Protein AF-A0A7I5E5X5-F1 (afdb_monomer)

Solvent-accessible surface area (backbone atoms only — not comparable to full-atom values): 8398 Å² total; per-residue (Å²): 48,43,53,39,86,41,79,94,88,45,71,44,78,50,70,80,69,75,80,89,62,96,68,82,75,94,45,39,34,35,44,46,79,46,78,48,94,96,52,98,58,73,47,76,45,82,45,81,54,85,58,82,68,93,77,68,72,81,75,78,62,92,65,84,86,83,85,87,86,85,79,80,98,66,51,76,69,52,46,59,70,76,37,50,68,60,54,48,45,39,39,73,75,66,66,49,82,81,74,79,88,75,71,79,76,49,82,65,68,68,56,36,51,47,30,72,76,69,76,42,76,87,76,129

Mean predicted aligned error: 10.86 Å

Foldseek 3Di:
DAWDDDPDPDIDDDDDDDPPDPDDDQHFKDKDWDDDPPDPDIDIDIDGDDRDDPPPPPPVDVDDDDDDDDDPPDDPVRCVPVVVVVVCCCCPVVVDDDDPPPDAPDPDDVQRVCCVVPVDGPDD

Nearest PDB structures (foldseek):
  8iyj-assembly1_Q1  TM=2.059E-01  e=2.079E+00  Mus musculus
  8xt3-assembly1_Lp  TM=2.350E-01  e=9.443E+00  Homo sapiens
  8to0-assembly1_A1  TM=1.869E-01  e=7.815E+00  Mus musculus

Sequence (124 aa):
MCLYPNKDSNVIEGDFRELPTNSSFECDIIETECNREGYNETEHYLHMQIYENETSESQTSSLPNVHMIMIDSTSTFMVKRSLPRTLRFLKNSLGAVQMDFLNKVGDNSRPNGFPLLFGKSVEK

InterPro domains:
  IPR004245 Prot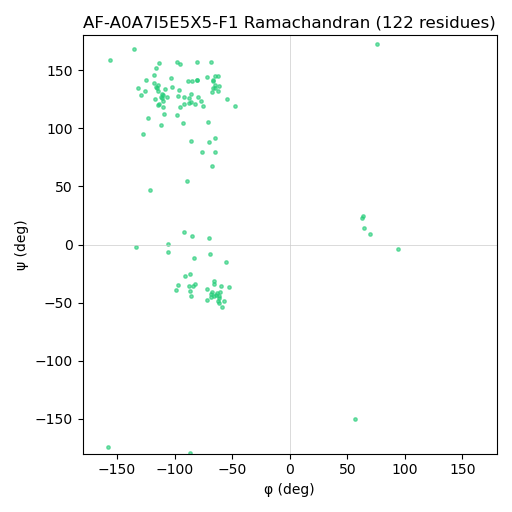ein of unknown function DUF229 [PF02995] (25-121)
  IPR004245 Protein of unknown function DUF229 [PTHR10974] (22-123)

Radius of gyration: 20.43 Å; Cα contacts (8 Å, |Δi|>4): 105; chains: 1; bounding box: 57×40×50 Å

Structure (mmCIF, N/CA/C/O backbone):
data_AF-A0A7I5E5X5-F1
#
_entry.id   AF-A0A7I5E5X5-F1
#
loop_
_atom_site.group_PDB
_atom_site.id
_atom_site.type_symbol
_atom_site.label_atom_id
_atom_site.label_alt_id
_atom_site.label_comp_id
_atom_site.label_asym_id
_atom_site.label_entity_id
_atom_site.label_seq_id
_atom_site.pdbx_PDB_ins_code
_atom_site.Cartn_x
_atom_site.Cartn_y
_atom_site.Cartn_z
_atom_site.occupancy
_atom_site.B_iso_or_equiv
_atom_site.auth_seq_id
_atom_site.auth_comp_id
_atom_site.auth_asym_id
_atom_site.auth_atom_id
_atom_site.pdbx_PDB_model_num
ATOM 1 N N . MET A 1 1 ? 8.765 -7.800 -19.814 1.00 92.06 1 MET A N 1
ATOM 2 C CA . MET A 1 1 ? 7.553 -8.530 -20.242 1.00 92.06 1 MET A CA 1
ATOM 3 C C . MET A 1 1 ? 6.336 -8.061 -19.448 1.00 92.06 1 MET A C 1
ATOM 5 O O . MET A 1 1 ? 6.520 -7.423 -18.417 1.00 92.06 1 MET A O 1
ATOM 9 N N . CYS A 1 2 ? 5.121 -8.396 -19.889 1.00 93.12 2 CYS A N 1
ATOM 10 C CA . CYS A 1 2 ? 3.897 -8.212 -19.097 1.00 93.12 2 CYS A CA 1
ATOM 11 C C . CYS A 1 2 ? 3.623 -9.434 -18.216 1.00 93.12 2 CYS A C 1
ATOM 13 O O . CYS A 1 2 ? 3.781 -10.562 -18.682 1.00 93.12 2 CYS A O 1
ATOM 15 N N . LEU A 1 3 ? 3.169 -9.204 -16.984 1.00 93.50 3 LEU A N 1
ATOM 16 C CA . LEU A 1 3 ? 2.741 -10.251 -16.058 1.00 93.50 3 LEU A CA 1
ATOM 17 C C . LEU A 1 3 ? 1.229 -10.179 -15.838 1.00 93.50 3 LEU A C 1
ATOM 19 O O . LEU A 1 3 ? 0.701 -9.138 -15.445 1.00 93.50 3 LEU A O 1
ATOM 23 N N . TYR A 1 4 ? 0.541 -11.301 -16.050 1.00 91.62 4 TYR A N 1
ATOM 24 C CA . TYR A 1 4 ? -0.905 -11.408 -15.864 1.00 91.62 4 TYR A CA 1
ATOM 25 C C . TYR A 1 4 ? -1.242 -12.363 -14.712 1.00 91.62 4 TYR A C 1
ATOM 27 O O . TYR A 1 4 ? -0.643 -13.435 -14.604 1.00 91.62 4 TYR A O 1
ATOM 35 N N . PRO A 1 5 ? -2.211 -12.025 -13.846 1.00 88.38 5 PRO A N 1
ATOM 36 C CA . PRO A 1 5 ? -2.595 -12.899 -12.745 1.00 88.38 5 PRO A CA 1
ATOM 37 C C . PRO A 1 5 ? -3.236 -14.193 -13.266 1.00 88.38 5 PRO A C 1
ATOM 39 O O . PRO A 1 5 ? -4.114 -14.166 -14.129 1.00 88.38 5 PRO A O 1
ATOM 42 N N . ASN A 1 6 ? -2.836 -15.336 -12.706 1.00 89.94 6 ASN A N 1
ATOM 43 C CA . ASN A 1 6 ? -3.434 -16.638 -12.989 1.00 89.94 6 ASN A CA 1
ATOM 44 C C . ASN A 1 6 ? -3.830 -17.338 -11.688 1.00 89.94 6 ASN A C 1
ATOM 46 O O . ASN A 1 6 ? -3.037 -18.048 -11.061 1.00 89.94 6 ASN A O 1
ATOM 50 N N . LYS A 1 7 ? -5.100 -17.172 -11.304 1.00 86.50 7 LYS A N 1
ATOM 51 C CA . LYS A 1 7 ? -5.610 -17.590 -9.987 1.00 86.50 7 LYS A CA 1
ATOM 52 C C . LYS A 1 7 ? -4.797 -16.913 -8.866 1.00 86.50 7 LYS A C 1
ATOM 54 O O . LYS A 1 7 ? -4.311 -15.804 -9.052 1.00 86.50 7 LYS A O 1
ATOM 59 N N . ASP A 1 8 ? -4.667 -17.568 -7.713 1.00 75.50 8 ASP A N 1
ATOM 60 C CA . ASP A 1 8 ? -4.139 -16.936 -6.495 1.00 75.50 8 ASP A CA 1
ATOM 61 C C . ASP A 1 8 ? -2.610 -16.963 -6.364 1.00 75.50 8 ASP A C 1
ATOM 63 O O . ASP A 1 8 ? -2.044 -16.162 -5.626 1.00 75.50 8 ASP A O 1
ATOM 67 N N . SER A 1 9 ? -1.922 -17.916 -6.997 1.00 80.38 9 SER A N 1
ATOM 68 C CA . SER A 1 9 ? -0.481 -18.140 -6.760 1.00 80.38 9 SER A CA 1
ATOM 69 C C . SER A 1 9 ? 0.348 -18.298 -8.026 1.00 80.38 9 SER A C 1
ATOM 71 O O . SER A 1 9 ? 1.559 -18.461 -7.924 1.00 80.38 9 SER A O 1
ATOM 73 N N . ASN A 1 10 ? -0.282 -18.271 -9.202 1.00 87.56 10 ASN A N 1
ATOM 74 C CA . ASN A 1 10 ? 0.429 -18.394 -10.468 1.00 87.56 10 ASN A CA 1
ATOM 75 C C . ASN A 1 10 ? 0.335 -17.086 -11.249 1.00 87.56 10 ASN A C 1
ATOM 77 O O . ASN A 1 10 ? -0.602 -16.301 -11.095 1.00 87.56 10 ASN A O 1
ATOM 81 N N . VAL A 1 11 ? 1.306 -16.890 -12.128 1.00 90.69 11 VAL A N 1
ATOM 82 C CA . VAL A 1 11 ? 1.386 -15.751 -13.037 1.00 90.69 11 VAL A CA 1
ATOM 83 C C . VAL A 1 11 ? 1.512 -16.306 -14.452 1.00 90.69 11 VAL A C 1
ATOM 85 O O . VAL A 1 11 ? 2.118 -17.357 -14.660 1.00 90.69 11 VAL A O 1
ATOM 88 N N . ILE A 1 12 ? 0.863 -15.655 -15.412 1.00 93.31 12 ILE A N 1
ATOM 89 C CA . ILE A 1 12 ? 1.091 -15.883 -16.838 1.00 93.31 12 ILE A CA 1
ATOM 90 C C . ILE A 1 12 ? 2.098 -14.837 -17.298 1.00 93.31 12 ILE A C 1
ATOM 92 O O . ILE A 1 12 ? 1.839 -13.634 -17.223 1.00 93.31 12 ILE A O 1
ATOM 96 N N . GLU A 1 13 ? 3.241 -15.322 -17.759 1.00 92.88 13 GLU A N 1
ATOM 97 C CA . GLU A 1 13 ? 4.327 -14.523 -18.313 1.00 92.88 13 GLU A CA 1
ATOM 98 C C . GLU A 1 13 ? 4.073 -14.270 -19.803 1.00 92.88 13 GLU A C 1
ATOM 100 O O . GLU A 1 13 ? 3.750 -15.190 -20.558 1.00 92.88 13 GLU A O 1
ATOM 105 N N . GLY A 1 14 ? 4.163 -13.006 -20.216 1.00 90.62 14 GLY A N 1
ATOM 106 C CA . GLY A 1 14 ? 4.164 -12.622 -21.625 1.00 90.62 14 GLY A CA 1
ATOM 107 C C . GLY A 1 14 ? 5.565 -12.653 -22.238 1.00 90.62 14 GLY A C 1
ATOM 108 O O . GLY A 1 14 ? 6.558 -12.916 -21.567 1.00 90.62 14 GLY A O 1
ATOM 109 N N . ASP A 1 15 ? 5.663 -12.301 -23.517 1.00 91.69 15 ASP A N 1
ATOM 110 C CA . ASP A 1 15 ? 6.953 -12.291 -24.207 1.00 91.69 15 ASP A CA 1
ATOM 111 C C . ASP A 1 15 ? 7.859 -11.135 -23.747 1.00 91.69 15 ASP A C 1
ATOM 113 O O . ASP A 1 15 ? 7.418 -10.000 -23.495 1.00 91.69 15 ASP A O 1
ATOM 117 N N . PHE A 1 16 ? 9.164 -11.410 -23.686 1.00 90.31 16 PHE A N 1
ATOM 118 C CA . PHE A 1 16 ? 10.179 -10.376 -23.525 1.00 90.31 16 PHE A CA 1
ATOM 119 C C . PHE A 1 16 ? 10.249 -9.477 -24.760 1.00 90.31 16 PHE A C 1
ATOM 121 O O . PHE A 1 16 ? 10.125 -9.921 -25.901 1.00 90.31 16 PHE A O 1
ATOM 128 N N . ARG A 1 17 ? 10.459 -8.182 -24.516 1.00 90.31 17 ARG A N 1
ATOM 129 C CA . ARG A 1 17 ? 10.653 -7.169 -25.553 1.00 90.31 17 ARG A CA 1
ATOM 130 C C . ARG A 1 17 ? 11.913 -6.387 -25.224 1.00 90.31 17 ARG A C 1
ATOM 132 O O . ARG A 1 17 ? 12.031 -5.884 -24.108 1.00 90.31 17 ARG A O 1
ATOM 139 N N . GLU A 1 18 ? 12.804 -6.275 -26.199 1.00 89.81 18 GLU A N 1
ATOM 140 C CA . GLU A 1 18 ? 14.009 -5.456 -26.089 1.00 89.81 18 GLU A CA 1
ATOM 141 C C . GLU A 1 18 ? 13.645 -3.970 -25.999 1.00 89.81 18 GLU A C 1
ATOM 143 O O . GLU A 1 18 ? 12.732 -3.490 -26.681 1.00 89.81 18 GLU A O 1
ATOM 148 N N . LEU A 1 19 ? 14.366 -3.240 -25.149 1.00 87.00 19 LEU A N 1
ATOM 149 C CA . LEU A 1 19 ? 14.234 -1.793 -25.009 1.00 87.00 19 LEU A CA 1
ATOM 150 C C . LEU A 1 19 ? 15.409 -1.087 -25.711 1.00 87.00 19 LEU A C 1
ATOM 152 O O . LEU A 1 19 ? 16.538 -1.565 -25.626 1.00 87.00 19 LEU A O 1
ATOM 156 N N . PRO A 1 20 ? 15.186 0.075 -26.359 1.00 88.44 20 PRO A N 1
ATOM 157 C CA . PRO A 1 20 ? 13.927 0.816 -26.441 1.00 88.44 20 PRO A CA 1
ATOM 158 C C . PRO A 1 20 ? 12.968 0.248 -27.499 1.00 88.44 20 PRO A C 1
ATOM 160 O O . PRO A 1 20 ? 13.377 -0.118 -28.598 1.00 88.44 20 PRO A O 1
ATOM 163 N N . THR A 1 21 ? 11.671 0.241 -27.187 1.00 85.75 21 THR A N 1
ATOM 164 C CA . THR A 1 21 ? 10.606 -0.135 -28.128 1.00 85.75 21 THR A CA 1
ATOM 165 C C . THR A 1 21 ? 9.680 1.048 -28.409 1.00 85.75 21 THR A C 1
ATOM 167 O O . THR A 1 21 ? 9.510 1.924 -27.562 1.00 85.75 21 THR A O 1
ATOM 170 N N . ASN A 1 22 ? 9.064 1.068 -29.593 1.00 84.75 22 ASN A N 1
ATOM 171 C CA . ASN A 1 22 ? 8.119 2.116 -30.001 1.00 84.75 22 ASN A CA 1
ATOM 172 C C . ASN A 1 22 ? 6.686 1.876 -29.489 1.00 84.75 22 ASN A C 1
ATOM 174 O O . ASN A 1 22 ? 5.845 2.762 -29.607 1.00 84.75 22 ASN A O 1
ATOM 178 N N . SER A 1 23 ? 6.388 0.687 -28.957 1.00 83.38 23 SER A N 1
ATOM 179 C CA . SER A 1 23 ? 5.061 0.319 -28.445 1.00 83.38 23 SER A CA 1
ATOM 180 C C . SER A 1 23 ? 5.012 0.380 -26.918 1.00 83.38 23 SER A C 1
ATOM 182 O O . SER A 1 23 ? 5.894 -0.180 -26.268 1.00 83.38 23 SER A O 1
ATOM 184 N N . SER A 1 24 ? 3.960 0.954 -26.335 1.00 84.44 24 SER A N 1
ATOM 185 C CA . SER A 1 24 ? 3.710 0.854 -24.892 1.00 84.44 24 SER A CA 1
ATOM 186 C C . SER A 1 24 ? 3.332 -0.571 -24.473 1.00 84.44 24 SER A C 1
ATOM 188 O O . SER A 1 24 ? 2.853 -1.375 -25.276 1.00 84.44 24 SER A O 1
ATOM 190 N N . PHE A 1 25 ? 3.543 -0.886 -23.197 1.00 89.31 25 PHE A N 1
ATOM 191 C CA . PHE A 1 25 ? 3.046 -2.119 -22.597 1.00 89.31 25 PHE A CA 1
ATOM 192 C C . PHE A 1 25 ? 1.580 -1.942 -22.196 1.00 89.31 25 PHE A C 1
ATOM 194 O O . PHE A 1 25 ? 1.255 -1.068 -21.395 1.00 89.31 25 PHE A O 1
ATOM 201 N N . GLU A 1 26 ? 0.711 -2.778 -22.758 1.00 90.12 26 GLU A N 1
ATOM 202 C CA . GLU A 1 26 ? -0.738 -2.786 -22.518 1.00 90.12 26 GLU A CA 1
ATOM 203 C C . GLU A 1 26 ? -1.084 -3.700 -21.330 1.00 90.12 26 GLU A C 1
ATOM 205 O O . GLU A 1 26 ? -1.808 -4.689 -21.448 1.00 90.12 26 GLU A O 1
ATOM 210 N N . CYS A 1 27 ? -0.446 -3.448 -20.188 1.00 89.88 27 CYS A N 1
ATOM 211 C CA . CYS A 1 27 ? -0.596 -4.247 -18.976 1.00 89.88 27 CYS A CA 1
ATOM 212 C C . CYS A 1 27 ? -0.236 -3.437 -17.728 1.00 89.88 27 CYS A C 1
ATOM 214 O O . CYS A 1 27 ? 0.498 -2.451 -17.809 1.00 89.88 27 CYS A O 1
ATOM 216 N N . ASP A 1 28 ? -0.727 -3.883 -16.572 1.00 91.44 28 ASP A N 1
ATOM 217 C CA . ASP A 1 28 ? -0.517 -3.187 -15.299 1.00 91.44 28 ASP A CA 1
ATOM 218 C C . ASP A 1 28 ? 0.821 -3.535 -14.642 1.00 91.44 28 ASP A C 1
ATOM 220 O O . ASP A 1 28 ? 1.456 -2.690 -14.017 1.00 91.44 28 ASP A O 1
ATOM 224 N N . ILE A 1 29 ? 1.271 -4.784 -14.767 1.00 93.44 29 ILE A N 1
ATOM 225 C CA . ILE A 1 29 ? 2.499 -5.260 -14.128 1.00 93.44 29 ILE A CA 1
ATOM 226 C C . ILE A 1 29 ? 3.518 -5.593 -15.209 1.00 93.44 29 ILE A C 1
ATOM 228 O O . ILE A 1 29 ? 3.283 -6.446 -16.068 1.00 93.44 29 ILE A O 1
ATOM 232 N N . ILE A 1 30 ? 4.665 -4.924 -15.143 1.00 93.31 30 ILE A N 1
ATOM 233 C CA . ILE A 1 30 ? 5.775 -5.096 -16.073 1.00 93.31 30 ILE A CA 1
ATOM 234 C C . ILE A 1 30 ? 6.972 -5.609 -15.288 1.00 93.31 30 ILE A C 1
ATOM 236 O O . ILE A 1 30 ? 7.413 -4.979 -14.329 1.00 93.31 30 ILE A O 1
ATOM 240 N N . GLU A 1 31 ? 7.531 -6.727 -15.728 1.00 93.44 31 GLU A N 1
ATOM 241 C CA . GLU A 1 31 ? 8.845 -7.170 -15.277 1.00 93.44 31 GLU A CA 1
ATOM 242 C C . GLU A 1 31 ? 9.909 -6.728 -16.278 1.00 93.44 31 GLU A C 1
ATOM 244 O O . GLU A 1 31 ? 9.752 -6.886 -17.494 1.00 93.44 31 GLU A O 1
ATOM 249 N N . THR A 1 32 ? 10.996 -6.164 -15.768 1.00 92.19 32 THR A N 1
ATOM 250 C CA . THR A 1 32 ? 12.165 -5.777 -16.556 1.00 92.19 32 THR A CA 1
ATOM 251 C C . THR A 1 32 ? 13.373 -6.562 -16.093 1.00 92.19 32 THR A C 1
ATOM 253 O O . THR A 1 32 ? 13.572 -6.759 -14.896 1.00 92.19 32 THR A O 1
ATOM 256 N N . GLU A 1 33 ? 14.165 -6.989 -17.065 1.00 91.81 33 GLU A N 1
ATOM 257 C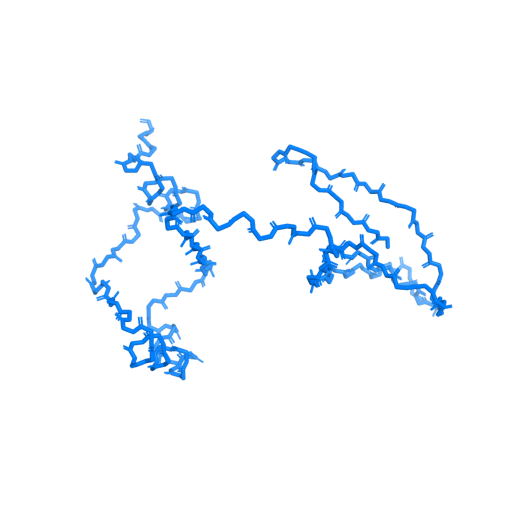 CA . GLU A 1 33 ? 15.405 -7.712 -16.856 1.00 91.81 33 GLU A CA 1
ATOM 258 C C . GLU A 1 33 ? 16.555 -6.834 -17.346 1.00 91.81 33 GLU A C 1
ATOM 260 O O . GLU A 1 33 ? 16.487 -6.259 -18.435 1.00 91.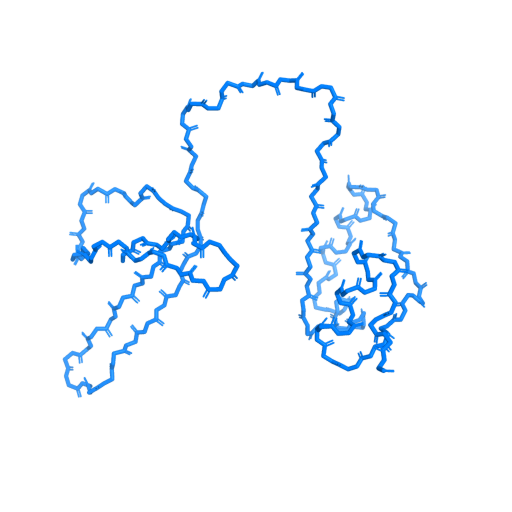81 33 GLU A O 1
ATOM 265 N N . CYS A 1 34 ? 17.599 -6.703 -16.534 1.00 88.38 34 CYS A N 1
ATOM 266 C CA . CYS A 1 34 ? 18.806 -5.974 -16.882 1.00 88.38 34 CYS A CA 1
ATOM 267 C C . CYS A 1 34 ? 20.014 -6.900 -16.747 1.00 88.38 34 CYS A C 1
ATOM 269 O O . CYS A 1 34 ? 20.443 -7.232 -15.640 1.00 88.38 34 CYS A O 1
ATOM 271 N N . ASN A 1 35 ? 20.585 -7.276 -17.891 1.00 88.19 35 ASN A N 1
ATOM 272 C CA . ASN A 1 35 ? 21.849 -7.993 -17.970 1.00 88.19 35 ASN A CA 1
ATOM 273 C C . ASN A 1 35 ? 22.973 -6.988 -18.267 1.00 88.19 35 ASN A C 1
ATOM 275 O O . ASN A 1 35 ? 23.009 -6.384 -19.342 1.00 88.19 35 ASN A O 1
ATOM 279 N N . ARG A 1 36 ? 23.862 -6.752 -17.295 1.00 83.94 36 ARG A N 1
ATOM 280 C CA . ARG A 1 36 ? 25.007 -5.848 -17.472 1.00 83.94 36 ARG A CA 1
ATOM 281 C C . ARG A 1 36 ? 26.226 -6.628 -17.950 1.00 83.94 36 ARG A C 1
ATOM 283 O O . ARG A 1 36 ? 26.676 -7.549 -17.272 1.00 83.94 36 ARG A O 1
ATOM 290 N N . GLU A 1 37 ? 26.831 -6.187 -19.054 1.00 82.44 37 GLU A N 1
ATOM 291 C CA . GLU A 1 37 ? 28.108 -6.741 -19.516 1.00 82.44 37 GLU A CA 1
ATOM 292 C C . GLU A 1 37 ? 29.169 -6.676 -18.402 1.00 82.44 37 GLU A C 1
ATOM 294 O O . GLU A 1 37 ? 29.444 -5.616 -17.836 1.00 82.44 37 GLU A O 1
ATOM 299 N N . GLY A 1 38 ? 29.764 -7.828 -18.081 1.00 80.62 38 GLY A N 1
ATOM 300 C CA . GLY A 1 38 ? 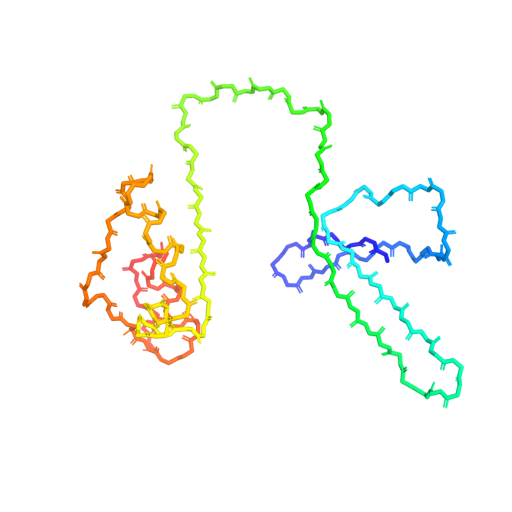30.782 -7.962 -17.033 1.00 80.62 38 GLY A CA 1
ATOM 301 C C . GLY A 1 38 ? 30.256 -8.374 -15.653 1.00 80.62 38 GLY A C 1
ATOM 302 O O . GLY A 1 38 ? 31.071 -8.617 -14.763 1.00 80.62 38 GLY A O 1
ATOM 303 N N . TYR A 1 39 ? 28.939 -8.509 -15.477 1.00 79.50 39 TYR A N 1
ATOM 304 C CA . TYR A 1 39 ? 28.319 -9.080 -14.280 1.00 79.50 39 TYR A CA 1
ATOM 305 C C . TYR A 1 39 ? 27.582 -10.377 -14.636 1.00 79.50 39 TYR A C 1
ATOM 307 O O . TYR A 1 39 ? 26.851 -10.436 -15.615 1.00 79.50 39 TYR A O 1
ATOM 315 N N . ASN A 1 40 ? 27.764 -11.426 -13.828 1.00 81.81 40 ASN A N 1
ATOM 316 C CA . ASN A 1 40 ? 27.084 -12.719 -14.016 1.00 81.81 40 ASN A CA 1
ATOM 317 C C . ASN A 1 40 ? 25.682 -12.756 -13.381 1.00 81.81 40 ASN A C 1
ATOM 319 O O . ASN A 1 40 ? 25.083 -13.825 -13.281 1.00 81.81 40 ASN A O 1
ATOM 323 N N . GLU A 1 41 ? 25.191 -11.619 -12.894 1.00 82.62 41 GLU A N 1
ATOM 324 C CA . GLU A 1 41 ? 23.909 -11.510 -12.210 1.00 82.62 41 GLU A CA 1
ATOM 325 C C . GLU A 1 41 ? 22.941 -10.708 -13.068 1.00 82.62 41 GLU A C 1
ATOM 327 O O . GLU A 1 41 ? 23.229 -9.586 -13.491 1.00 82.62 41 GLU A O 1
ATOM 332 N N . THR A 1 42 ? 21.783 -11.308 -13.302 1.00 87.25 42 THR A N 1
ATOM 333 C CA . THR A 1 42 ? 20.656 -10.668 -13.957 1.00 87.25 42 THR A CA 1
ATOM 334 C C . THR A 1 42 ? 19.822 -9.943 -12.902 1.00 87.25 42 THR A C 1
ATOM 336 O O . THR A 1 42 ? 19.341 -10.559 -11.949 1.00 87.25 42 THR A O 1
ATOM 339 N N . GLU A 1 43 ? 19.644 -8.632 -13.058 1.00 89.12 43 GLU A N 1
ATOM 340 C CA . GLU A 1 43 ? 18.778 -7.844 -12.179 1.00 89.12 43 GLU A CA 1
ATOM 341 C C . GLU A 1 43 ? 17.338 -7.868 -12.708 1.00 89.12 43 GLU A C 1
ATOM 343 O O . GLU A 1 43 ? 17.089 -7.497 -13.856 1.00 89.12 43 GLU A O 1
ATOM 348 N N . HIS A 1 44 ? 16.389 -8.259 -11.856 1.00 90.50 44 HIS A N 1
ATOM 349 C CA . HIS A 1 44 ? 14.957 -8.246 -12.158 1.00 90.50 44 HIS A CA 1
ATOM 350 C C . HIS A 1 44 ? 14.259 -7.130 -11.378 1.00 90.50 44 HIS A C 1
ATOM 352 O O . HIS A 1 44 ? 14.459 -6.985 -10.169 1.00 90.50 44 HIS A O 1
ATOM 358 N N . TYR A 1 45 ? 13.400 -6.365 -12.051 1.00 91.6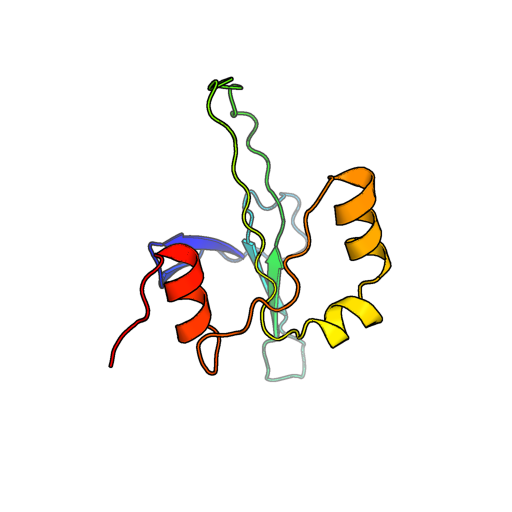9 45 TYR A N 1
ATOM 359 C CA . TYR A 1 45 ? 12.594 -5.317 -11.428 1.00 91.69 45 TYR A CA 1
ATOM 360 C C . TYR A 1 45 ? 11.132 -5.426 -11.842 1.00 91.69 45 TYR A C 1
ATOM 362 O O . TYR A 1 45 ? 10.821 -5.535 -13.027 1.00 91.69 45 TYR A O 1
ATOM 370 N N . LEU A 1 46 ? 10.241 -5.310 -10.857 1.00 92.44 46 LEU A N 1
ATOM 371 C CA . LEU A 1 46 ? 8.801 -5.210 -11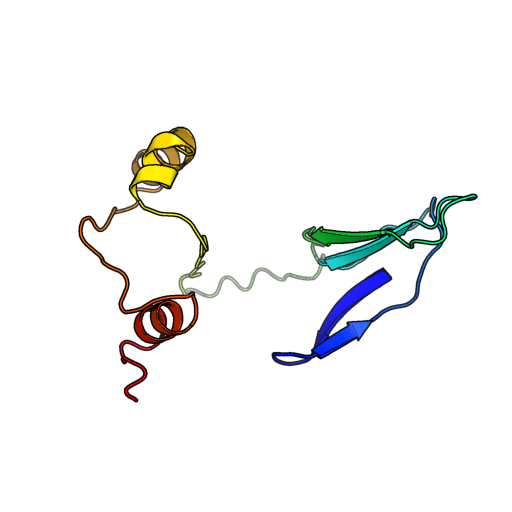.065 1.00 92.44 46 LEU A CA 1
ATOM 372 C C . LEU A 1 46 ? 8.367 -3.748 -11.037 1.00 92.44 46 LEU A C 1
ATOM 374 O O . LEU A 1 46 ? 8.636 -3.017 -10.081 1.00 92.44 46 LEU A O 1
ATOM 378 N N . HIS A 1 47 ? 7.652 -3.343 -12.075 1.00 90.88 47 HIS A N 1
ATOM 379 C CA . HIS A 1 47 ? 7.013 -2.048 -12.181 1.00 90.88 47 HIS A CA 1
ATOM 380 C C . HIS A 1 47 ? 5.497 -2.222 -12.243 1.00 90.88 47 HIS A C 1
ATOM 382 O O . HIS A 1 47 ? 4.994 -3.084 -12.961 1.00 90.88 47 HIS A O 1
ATOM 388 N N . MET A 1 48 ? 4.779 -1.389 -11.490 1.00 90.75 48 MET A N 1
ATOM 389 C CA . MET A 1 48 ? 3.322 -1.327 -11.519 1.00 90.75 48 MET A CA 1
ATOM 390 C C . MET A 1 48 ? 2.873 -0.009 -12.146 1.00 90.75 48 MET A C 1
ATOM 392 O O . MET A 1 48 ? 3.313 1.066 -11.738 1.00 90.75 48 MET A O 1
ATOM 396 N N . GLN A 1 49 ? 1.974 -0.109 -13.112 1.00 87.62 49 GLN A N 1
ATOM 397 C CA . GLN A 1 49 ? 1.287 0.988 -13.773 1.00 87.62 49 GLN A CA 1
ATOM 398 C C . GLN A 1 49 ? -0.205 0.648 -13.886 1.00 87.62 49 GLN A C 1
ATOM 400 O O . GLN A 1 49 ? -0.610 -0.478 -13.614 1.00 87.62 49 GLN A O 1
ATOM 405 N N . ILE A 1 50 ? -1.025 1.629 -14.251 1.00 87.81 50 ILE A N 1
ATOM 406 C CA . ILE A 1 50 ? -2.438 1.406 -14.569 1.00 87.81 50 ILE A CA 1
ATOM 407 C C . ILE A 1 50 ? -2.572 1.605 -16.073 1.00 87.81 50 ILE A C 1
ATOM 409 O O . ILE A 1 50 ? -2.377 2.720 -16.559 1.00 87.81 50 ILE A O 1
ATOM 413 N N . TYR A 1 51 ? -2.855 0.529 -16.804 1.00 87.94 51 TYR A N 1
ATOM 414 C CA . TYR A 1 51 ? -3.178 0.601 -18.221 1.00 87.94 51 TYR A CA 1
ATOM 415 C C . TYR A 1 51 ? -4.697 0.702 -18.385 1.00 87.94 51 TYR A C 1
ATOM 417 O O . TYR A 1 51 ? -5.440 -0.260 -18.187 1.00 87.94 51 TYR A O 1
ATOM 425 N N . GLU A 1 52 ? -5.172 1.904 -18.704 1.00 84.69 52 GLU A N 1
ATOM 426 C CA . GLU A 1 52 ? -6.599 2.170 -18.867 1.00 84.69 52 GLU A CA 1
ATOM 427 C C . GLU A 1 52 ? -7.105 1.607 -20.201 1.00 84.69 52 GLU A C 1
ATOM 429 O O . GLU A 1 52 ? -6.670 2.021 -21.274 1.00 84.69 52 GLU A O 1
ATOM 434 N N . ASN A 1 53 ? -8.065 0.681 -20.139 1.00 79.62 53 ASN A N 1
ATOM 435 C CA . ASN A 1 53 ? -8.787 0.238 -21.327 1.00 79.62 53 ASN A CA 1
ATOM 436 C C . ASN A 1 53 ? -9.884 1.249 -21.695 1.00 79.62 53 ASN A C 1
ATOM 438 O O . ASN A 1 53 ? -10.794 1.514 -20.904 1.00 79.62 53 ASN A O 1
ATOM 442 N N . GLU A 1 54 ? -9.866 1.696 -22.952 1.00 72.19 54 GLU A N 1
ATOM 443 C CA . GLU A 1 54 ? -10.864 2.580 -23.587 1.00 72.19 54 GLU A CA 1
ATOM 444 C C . GLU A 1 54 ? -12.314 2.036 -23.514 1.00 72.19 54 GLU A C 1
ATOM 446 O O . GLU A 1 54 ? -13.277 2.756 -23.757 1.00 72.19 54 GLU A O 1
ATOM 451 N N . THR A 1 55 ? -12.500 0.753 -23.185 1.00 63.81 55 THR A N 1
ATOM 452 C CA . THR A 1 55 ? -13.789 0.035 -23.234 1.00 63.81 55 THR A CA 1
ATOM 453 C C . THR A 1 55 ? -14.597 0.050 -21.941 1.00 63.81 55 THR A C 1
ATOM 455 O O . THR A 1 55 ? -15.585 -0.677 -21.827 1.00 63.81 55 THR A O 1
ATOM 458 N N . SER A 1 56 ? -14.220 0.854 -20.951 1.00 60.00 56 SER A N 1
ATOM 459 C CA . SER A 1 56 ? -15.011 0.970 -19.727 1.00 60.00 56 SER A CA 1
ATOM 460 C C . SER A 1 56 ? -16.248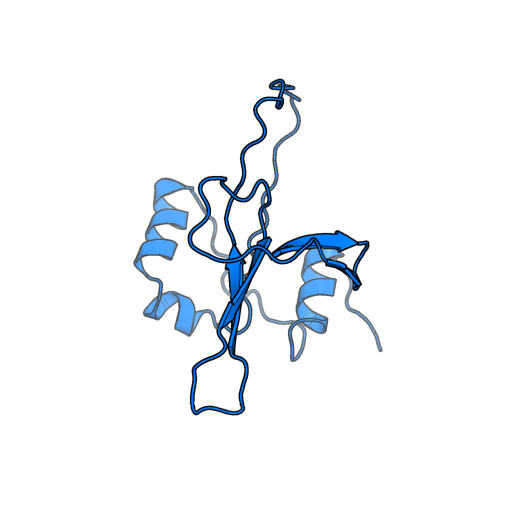 1.833 -19.986 1.00 60.00 56 SER A C 1
ATOM 462 O O . SER A 1 56 ? -16.310 3.013 -19.647 1.00 60.00 56 SER A O 1
ATOM 464 N N . GLU A 1 57 ? -17.275 1.221 -20.590 1.00 61.19 57 GLU A N 1
ATOM 465 C CA . GLU A 1 57 ? -18.638 1.723 -20.471 1.00 61.19 57 GLU A CA 1
ATOM 466 C C . GLU A 1 57 ? -18.882 1.990 -18.988 1.00 61.19 57 GLU A C 1
ATOM 468 O O . GLU A 1 57 ? -18.769 1.089 -18.151 1.00 61.19 57 GLU A O 1
ATOM 473 N N . SER A 1 58 ? -19.169 3.249 -18.659 1.00 57.75 58 SER A N 1
ATOM 474 C CA . SER A 1 58 ? -19.564 3.659 -17.321 1.00 57.75 58 SER A CA 1
ATOM 475 C C . SER A 1 58 ? -20.910 3.009 -17.012 1.00 57.75 58 SER A C 1
ATOM 477 O O . SER A 1 58 ? -21.973 3.618 -17.132 1.00 57.75 58 SER A O 1
ATOM 479 N N . GLN A 1 59 ? -20.880 1.733 -16.629 1.00 60.69 59 GLN A N 1
ATOM 480 C CA . GLN A 1 59 ? -21.963 1.135 -15.885 1.00 60.69 59 GLN A CA 1
ATOM 481 C C . GLN A 1 59 ? -21.971 1.874 -14.557 1.00 60.69 59 GLN A C 1
ATOM 483 O O . GLN A 1 59 ? -21.255 1.537 -13.615 1.00 60.69 59 GLN A O 1
ATOM 488 N N . THR A 1 60 ? -22.766 2.939 -14.512 1.00 63.66 60 THR A N 1
ATOM 489 C CA . THR A 1 60 ? -23.146 3.638 -13.291 1.00 63.66 60 THR A CA 1
ATOM 490 C C . THR A 1 60 ? -24.035 2.696 -12.487 1.00 63.66 60 THR A C 1
ATOM 492 O O . THR A 1 60 ? -25.241 2.876 -12.347 1.00 63.66 60 THR A O 1
ATOM 495 N N . SER A 1 61 ? -23.438 1.611 -11.991 1.00 67.88 61 SER A N 1
ATOM 496 C CA . SER A 1 61 ? -24.086 0.761 -11.014 1.00 67.88 61 SER A CA 1
ATOM 497 C C . SER A 1 61 ? -24.310 1.632 -9.783 1.00 67.88 61 SER A C 1
ATOM 499 O O . SER A 1 61 ? -23.404 2.330 -9.328 1.00 67.88 61 SER A O 1
ATOM 501 N N . SER A 1 62 ? -25.521 1.610 -9.236 1.00 78.00 62 SER A N 1
ATOM 502 C CA . SER A 1 62 ? -25.845 2.350 -8.015 1.00 78.00 62 SER A CA 1
ATOM 503 C C . SER A 1 62 ? -25.172 1.762 -6.766 1.00 78.00 62 SER A C 1
ATOM 505 O O . SER A 1 62 ? -25.496 2.163 -5.649 1.00 78.00 62 SER A O 1
ATOM 507 N N . LEU A 1 63 ? -24.308 0.756 -6.929 1.00 83.00 63 LEU A N 1
ATOM 508 C CA . LEU A 1 63 ? -23.607 0.101 -5.839 1.00 83.00 63 LEU A CA 1
ATOM 509 C C . LEU A 1 63 ? -22.394 0.943 -5.421 1.00 83.00 63 LEU A C 1
ATOM 511 O O . LEU A 1 63 ? -21.709 1.516 -6.271 1.00 83.00 63 LEU A O 1
ATOM 515 N N . PRO A 1 64 ? -22.103 1.025 -4.114 1.00 81.81 64 PRO A N 1
ATOM 516 C CA . PRO A 1 64 ? -20.914 1.713 -3.643 1.00 81.81 64 PRO A CA 1
ATOM 517 C C . PRO A 1 64 ? -19.654 0.950 -4.072 1.00 81.81 64 PRO A C 1
ATOM 519 O O . PRO A 1 64 ? -19.532 -0.253 -3.839 1.00 81.81 64 PRO A O 1
ATOM 522 N N . ASN A 1 65 ? -18.687 1.669 -4.641 1.00 85.19 65 ASN A N 1
ATOM 523 C CA . ASN A 1 65 ? -17.345 1.144 -4.873 1.00 85.19 65 ASN A CA 1
ATOM 524 C C . ASN A 1 65 ? -16.568 1.151 -3.551 1.00 85.19 65 ASN A C 1
ATOM 526 O O . ASN A 1 65 ? -16.433 2.195 -2.909 1.00 85.19 65 ASN A O 1
ATOM 530 N N . VAL A 1 66 ? -16.062 -0.011 -3.135 1.00 86.00 66 VAL A N 1
ATOM 531 C CA . VAL A 1 66 ? -15.266 -0.158 -1.911 1.00 86.00 66 VAL A CA 1
ATOM 532 C C . VAL A 1 66 ? -13.820 -0.448 -2.294 1.00 86.00 66 VAL A C 1
ATOM 534 O O . VAL A 1 66 ? -13.530 -1.476 -2.898 1.00 86.00 66 VAL A O 1
ATOM 537 N N . HIS A 1 67 ? -12.907 0.441 -1.904 1.00 86.25 67 HIS A N 1
ATOM 538 C CA . HIS A 1 67 ? -11.468 0.251 -2.074 1.00 86.25 67 HIS A CA 1
ATOM 539 C C . HIS A 1 67 ? -10.821 -0.052 -0.724 1.00 86.25 67 HIS A C 1
ATOM 541 O O . HIS A 1 67 ? -10.982 0.706 0.235 1.00 86.25 67 HIS A O 1
ATOM 547 N N . MET A 1 68 ? -10.068 -1.148 -0.653 1.00 87.75 68 MET A N 1
ATOM 548 C CA . MET A 1 68 ? -9.296 -1.520 0.528 1.00 87.75 68 MET A CA 1
ATOM 549 C C . MET A 1 68 ? -7.807 -1.362 0.236 1.00 87.75 68 MET A C 1
ATOM 551 O O . MET A 1 68 ? -7.287 -1.963 -0.698 1.00 87.75 68 MET A O 1
ATOM 555 N N . ILE A 1 69 ? -7.122 -0.560 1.051 1.00 87.19 69 ILE A N 1
ATOM 556 C CA . ILE A 1 69 ? -5.675 -0.349 0.963 1.00 87.19 69 ILE A CA 1
ATOM 557 C C . ILE A 1 69 ? -5.045 -0.914 2.233 1.00 87.19 69 ILE A C 1
ATOM 559 O O . ILE A 1 69 ? -5.360 -0.465 3.336 1.00 87.19 69 ILE A O 1
ATOM 563 N N . MET A 1 70 ? -4.150 -1.888 2.076 1.00 86.75 70 MET A N 1
ATOM 564 C CA . MET A 1 70 ? -3.435 -2.521 3.182 1.00 86.75 70 MET A CA 1
ATOM 565 C C . MET A 1 70 ? -1.961 -2.116 3.153 1.00 86.75 70 MET A C 1
ATOM 567 O O . MET A 1 70 ? -1.301 -2.235 2.126 1.00 86.75 70 MET A O 1
ATOM 571 N N . ILE A 1 71 ? -1.445 -1.641 4.288 1.00 88.06 71 ILE A N 1
ATOM 572 C CA . ILE A 1 71 ? -0.036 -1.262 4.450 1.00 88.06 71 ILE A CA 1
ATOM 573 C C . ILE A 1 71 ? 0.610 -2.269 5.401 1.00 88.06 71 ILE A C 1
ATOM 575 O O . ILE A 1 71 ? 0.393 -2.203 6.613 1.00 88.06 71 ILE A O 1
ATOM 579 N N . ASP A 1 72 ? 1.381 -3.209 4.856 1.00 86.81 72 ASP A N 1
ATOM 580 C CA . ASP A 1 72 ? 2.044 -4.243 5.653 1.00 86.81 72 ASP A CA 1
ATOM 581 C C . ASP A 1 72 ? 3.337 -3.730 6.317 1.00 86.81 72 ASP A C 1
ATOM 583 O O . ASP A 1 72 ? 3.951 -2.757 5.877 1.00 86.81 72 ASP A O 1
ATOM 587 N N . SER A 1 73 ? 3.750 -4.396 7.399 1.00 86.62 73 SER A N 1
ATOM 588 C CA . SER A 1 73 ? 5.011 -4.179 8.124 1.00 86.62 73 SER A CA 1
ATOM 589 C C . SER A 1 73 ? 5.188 -2.796 8.766 1.00 86.62 73 SER A C 1
ATOM 591 O O . SER A 1 73 ? 6.306 -2.381 9.072 1.00 86.62 73 SER A O 1
ATOM 593 N N . THR A 1 74 ? 4.092 -2.080 9.041 1.00 87.75 74 THR A N 1
ATOM 594 C CA . THR A 1 74 ? 4.134 -0.783 9.735 1.00 87.75 74 THR A CA 1
ATOM 595 C C . THR A 1 74 ? 3.378 -0.813 11.061 1.00 87.75 74 THR A C 1
ATOM 597 O O . THR A 1 74 ? 2.364 -1.486 11.215 1.00 87.75 74 THR A O 1
ATOM 600 N N . SER A 1 75 ? 3.876 -0.063 12.049 1.00 89.56 75 SER A N 1
ATOM 601 C CA . SER A 1 75 ? 3.151 0.196 13.298 1.00 89.56 75 SER A CA 1
ATOM 602 C C . SER A 1 75 ? 2.456 1.554 13.249 1.00 89.56 75 SER A C 1
ATOM 604 O O . SER A 1 75 ? 2.917 2.478 12.572 1.00 89.56 75 SER A O 1
ATOM 606 N N . THR A 1 76 ? 1.410 1.734 14.056 1.00 90.25 76 THR A N 1
ATOM 607 C CA . THR A 1 76 ? 0.703 3.019 14.188 1.00 90.25 76 THR A CA 1
ATOM 608 C C . THR A 1 76 ? 1.650 4.180 14.511 1.00 90.25 76 THR A C 1
ATOM 610 O O . THR A 1 76 ? 1.477 5.286 13.999 1.00 90.25 76 THR A O 1
ATOM 613 N N . PHE A 1 77 ? 2.686 3.950 15.326 1.00 91.94 77 PHE A N 1
ATOM 614 C CA . PHE A 1 77 ? 3.687 4.973 15.646 1.00 91.94 77 PHE A CA 1
ATOM 615 C C . PHE A 1 77 ? 4.549 5.351 14.441 1.00 91.94 77 PHE A C 1
ATOM 617 O O . PHE A 1 77 ? 4.831 6.533 14.237 1.00 91.94 77 PHE A O 1
ATOM 624 N N . MET A 1 78 ? 4.945 4.366 13.633 1.00 93.81 78 MET A N 1
ATOM 625 C CA . MET A 1 78 ? 5.722 4.606 12.422 1.00 93.81 78 MET A CA 1
ATOM 626 C C . MET A 1 78 ? 4.906 5.383 11.391 1.00 93.81 78 MET A C 1
ATOM 628 O O . MET A 1 78 ? 5.394 6.380 10.871 1.00 93.81 78 MET A O 1
ATOM 632 N N . VAL A 1 79 ? 3.639 5.018 11.175 1.00 92.81 79 VAL A N 1
ATOM 633 C CA . VAL A 1 79 ? 2.749 5.750 10.257 1.00 92.81 79 VAL A CA 1
ATOM 634 C C . VAL A 1 79 ? 2.551 7.197 10.718 1.00 92.81 79 VAL A C 1
ATOM 636 O O . VAL A 1 79 ? 2.683 8.122 9.918 1.00 92.81 79 VAL A O 1
ATOM 639 N N . LYS A 1 80 ? 2.324 7.424 12.021 1.00 93.25 80 LYS A N 1
ATOM 640 C CA . LYS A 1 80 ? 2.181 8.777 12.592 1.00 93.25 80 LYS A CA 1
ATOM 641 C C . LYS A 1 80 ? 3.419 9.654 12.376 1.00 93.25 80 LYS A C 1
ATOM 643 O O . LYS A 1 80 ? 3.271 10.856 12.165 1.00 93.25 80 LYS A O 1
ATOM 648 N N . ARG A 1 81 ? 4.621 9.071 12.424 1.00 95.06 81 ARG A N 1
ATOM 649 C CA . ARG A 1 81 ? 5.888 9.804 12.275 1.00 95.06 81 ARG A CA 1
ATOM 650 C C . ARG A 1 81 ? 6.304 9.985 10.815 1.00 95.06 81 ARG A C 1
ATOM 652 O O . ARG A 1 81 ? 6.723 11.077 10.446 1.00 95.06 81 ARG A O 1
ATOM 659 N N . SER A 1 82 ? 6.190 8.935 10.009 1.00 96.25 82 SER A N 1
ATOM 660 C CA . SER A 1 82 ? 6.713 8.892 8.640 1.00 96.25 82 SER A CA 1
ATOM 661 C C . SER A 1 82 ? 5.702 9.357 7.593 1.00 96.25 82 SER A C 1
ATOM 663 O O . SER A 1 82 ? 6.104 9.890 6.564 1.00 96.25 82 SER A O 1
ATOM 665 N N . LEU A 1 83 ? 4.394 9.216 7.852 1.00 94.56 83 LEU A N 1
ATOM 666 C CA . LEU A 1 83 ? 3.321 9.606 6.924 1.00 94.56 83 LEU A CA 1
ATOM 667 C C . LEU A 1 83 ? 2.336 10.647 7.510 1.00 94.56 83 LEU A C 1
ATOM 669 O O . LEU A 1 83 ? 1.116 10.511 7.361 1.00 94.56 83 LEU A O 1
ATOM 673 N N . PRO A 1 84 ? 2.809 11.739 8.147 1.00 95.56 84 PRO A N 1
ATOM 674 C CA . PRO A 1 84 ? 1.923 12.717 8.778 1.00 95.56 84 PRO A CA 1
ATOM 675 C C . PRO A 1 84 ? 1.056 13.472 7.760 1.00 95.56 84 PRO A C 1
ATOM 677 O O . PRO A 1 84 ? -0.075 13.845 8.070 1.00 95.56 84 PRO A O 1
ATOM 680 N N . ARG A 1 85 ? 1.563 13.693 6.537 1.00 96.62 85 ARG A N 1
ATOM 681 C CA . ARG A 1 85 ? 0.812 14.354 5.457 1.00 96.62 85 ARG A CA 1
ATOM 682 C C . ARG A 1 85 ? -0.342 13.478 4.968 1.00 96.62 85 ARG A C 1
ATOM 684 O O . ARG A 1 85 ? -1.461 13.971 4.872 1.00 96.62 85 ARG A O 1
ATOM 691 N N . THR A 1 86 ? -0.089 12.186 4.760 1.00 94.12 86 THR A N 1
ATOM 692 C CA . THR A 1 86 ? -1.105 11.208 4.348 1.00 94.12 86 THR A CA 1
ATOM 693 C C . THR A 1 86 ? -2.216 11.092 5.385 1.00 94.12 86 THR A C 1
ATOM 695 O O . THR A 1 86 ? -3.387 11.189 5.039 1.00 94.12 86 THR A O 1
ATOM 698 N N . LEU A 1 87 ? -1.869 10.982 6.674 1.00 93.62 87 LEU A N 1
ATOM 699 C CA . LEU A 1 87 ? -2.866 10.936 7.749 1.00 93.62 87 LEU A CA 1
ATOM 700 C C . LEU A 1 87 ? -3.737 12.197 7.804 1.00 93.62 87 LEU A C 1
ATOM 702 O O . LEU A 1 87 ? -4.943 12.097 8.018 1.00 93.62 87 LEU A O 1
ATOM 706 N N . ARG A 1 88 ? -3.145 13.384 7.611 1.00 95.75 88 ARG A N 1
ATOM 707 C CA . ARG A 1 88 ? -3.905 14.643 7.558 1.00 95.75 88 ARG A CA 1
ATOM 708 C C . ARG A 1 88 ? -4.855 14.679 6.368 1.00 95.75 88 ARG A C 1
ATOM 710 O O . ARG A 1 88 ? -5.996 15.084 6.544 1.00 95.75 88 ARG A O 1
ATOM 717 N N . PHE A 1 89 ? -4.404 14.244 5.194 1.00 96.00 89 PHE A N 1
ATOM 718 C CA . PHE A 1 89 ? -5.245 14.170 4.001 1.00 96.00 89 PHE A CA 1
ATOM 719 C C . PHE A 1 89 ? -6.422 13.205 4.202 1.00 96.00 89 PHE A C 1
ATOM 721 O O . PHE A 1 89 ? -7.571 13.588 3.999 1.00 96.00 89 PHE A O 1
ATOM 728 N N . LEU A 1 90 ? -6.156 11.996 4.706 1.00 94.06 90 LEU A N 1
ATOM 729 C CA . LEU A 1 90 ? -7.196 11.004 4.989 1.00 94.06 90 LEU A CA 1
ATOM 730 C C . LEU A 1 90 ? -8.255 11.557 5.953 1.00 94.06 90 LEU A C 1
ATOM 732 O O . LEU A 1 90 ? -9.446 11.474 5.673 1.00 94.06 90 LEU A O 1
ATOM 736 N N . LYS A 1 91 ? -7.843 12.170 7.066 1.00 94.44 91 LYS A N 1
ATOM 737 C CA . LYS A 1 91 ? -8.786 12.689 8.069 1.00 94.44 91 LYS A CA 1
ATOM 738 C C . LYS A 1 91 ? -9.538 13.931 7.605 1.00 94.44 91 LYS A C 1
ATOM 740 O O . LYS A 1 91 ? -10.750 14.003 7.766 1.00 94.44 91 LYS A O 1
ATOM 745 N N . ASN A 1 92 ? -8.824 14.912 7.059 1.00 96.69 92 ASN A N 1
ATOM 746 C CA . ASN A 1 92 ? -9.390 16.238 6.813 1.00 96.69 92 ASN A CA 1
ATOM 747 C C . ASN A 1 92 ? -10.083 16.333 5.453 1.00 96.69 92 ASN A C 1
ATOM 749 O O . ASN A 1 92 ? -11.068 17.051 5.331 1.00 96.69 92 ASN A O 1
ATOM 753 N N . SER A 1 93 ? -9.558 15.650 4.434 1.00 96.00 93 SER A N 1
ATOM 754 C CA . SER A 1 93 ? -10.076 15.727 3.063 1.00 96.00 93 SER A CA 1
ATOM 755 C C . SER A 1 93 ? -11.025 14.579 2.741 1.00 96.00 93 SER A C 1
ATOM 757 O O . SER A 1 93 ? -11.996 14.790 2.026 1.00 96.00 93 SER A O 1
ATOM 759 N N . LEU A 1 94 ? -10.770 13.382 3.281 1.00 93.44 94 LEU A N 1
ATOM 760 C CA . LEU A 1 94 ? -11.582 12.187 3.018 1.00 93.44 94 LEU A CA 1
ATOM 761 C C . LEU A 1 94 ? -12.488 11.787 4.193 1.00 93.44 94 LEU A C 1
ATOM 763 O O . LEU A 1 94 ? -13.199 10.791 4.100 1.00 93.44 94 LEU A O 1
ATOM 767 N N . GLY A 1 95 ? -12.472 12.538 5.301 1.00 93.75 95 GLY A N 1
ATOM 768 C CA . GLY A 1 95 ? -13.314 12.258 6.469 1.00 93.75 95 GLY A CA 1
ATOM 769 C C . GLY A 1 95 ? -13.004 10.922 7.152 1.00 93.75 95 GLY A C 1
ATOM 770 O O . GLY A 1 95 ? -13.879 10.340 7.790 1.00 93.75 95 GLY A O 1
ATOM 771 N N . ALA A 1 96 ? -11.780 10.403 7.003 1.00 93.38 96 ALA A N 1
ATOM 772 C CA . ALA A 1 96 ? -11.417 9.091 7.520 1.00 93.38 96 ALA A CA 1
ATOM 773 C C . ALA A 1 96 ? -11.475 9.039 9.053 1.00 93.38 96 ALA A C 1
ATOM 775 O O . ALA A 1 96 ? -10.924 9.896 9.754 1.00 93.38 96 ALA A O 1
ATOM 776 N N . VAL A 1 97 ? -12.067 7.964 9.573 1.00 93.50 97 VAL A N 1
ATOM 777 C CA . VAL A 1 97 ? -12.107 7.667 11.006 1.00 93.50 97 VAL A CA 1
ATOM 778 C C . VAL A 1 97 ? -10.917 6.782 11.363 1.00 93.50 97 VAL A C 1
ATOM 780 O O . VAL A 1 97 ? -10.762 5.682 10.839 1.00 93.50 97 VAL A O 1
ATOM 783 N N . GLN A 1 98 ? -10.066 7.258 12.271 1.00 91.12 98 GLN A N 1
ATOM 784 C CA . GLN A 1 98 ? -8.979 6.445 12.812 1.00 91.12 98 GLN A CA 1
ATOM 785 C C . GLN A 1 98 ? -9.495 5.619 13.990 1.00 91.12 98 GLN A C 1
ATOM 787 O O . GLN A 1 98 ? -9.960 6.176 14.982 1.00 91.12 98 GLN A O 1
ATOM 792 N N . MET A 1 99 ? -9.358 4.300 13.896 1.00 91.06 99 MET A N 1
ATOM 793 C CA . MET A 1 99 ? -9.668 3.376 14.985 1.00 91.06 99 MET A CA 1
ATOM 794 C C . MET A 1 99 ? -8.447 3.234 15.896 1.00 91.06 99 MET A C 1
ATOM 796 O O . MET A 1 99 ? -7.577 2.391 15.674 1.00 91.06 99 MET A O 1
ATOM 800 N N . ASP A 1 100 ? -8.343 4.101 16.902 1.00 88.38 100 ASP A N 1
ATOM 801 C CA . ASP A 1 100 ? -7.322 3.941 17.935 1.00 88.38 100 ASP A CA 1
ATOM 802 C C . ASP A 1 100 ? -7.579 2.653 18.741 1.00 88.38 100 ASP A C 1
ATOM 804 O O . ASP A 1 100 ? -8.722 2.265 18.970 1.00 88.38 100 ASP A O 1
ATOM 808 N N . PHE A 1 101 ? -6.499 1.986 19.161 1.00 88.06 101 PHE A N 1
ATOM 809 C CA . PHE A 1 101 ? -6.514 0.732 19.937 1.00 88.06 101 PHE A CA 1
ATOM 810 C C . PHE A 1 101 ? -6.995 -0.531 19.201 1.00 88.06 101 PHE A C 1
ATOM 812 O O . PHE A 1 101 ? -7.112 -1.585 19.828 1.00 88.06 101 PHE A O 1
ATOM 819 N N . LEU A 1 102 ? -7.199 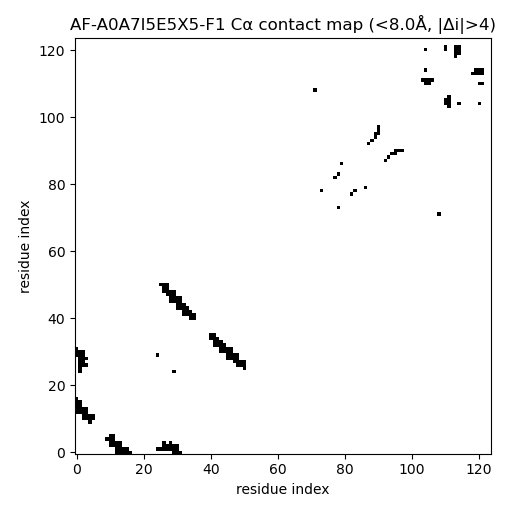-0.478 17.880 1.00 88.19 102 LEU A N 1
ATOM 820 C CA . LEU A 1 102 ? -7.361 -1.689 17.075 1.00 88.19 102 LEU A CA 1
ATOM 821 C C . LEU A 1 102 ? -6.010 -2.414 16.971 1.00 88.19 102 LEU A C 1
ATOM 823 O O . LEU A 1 102 ? -5.095 -1.960 16.282 1.00 88.19 102 LEU A O 1
ATOM 827 N N . ASN A 1 103 ? -5.877 -3.519 17.702 1.00 87.19 103 ASN A N 1
ATOM 828 C CA . ASN A 1 103 ? -4.631 -4.275 17.803 1.00 87.19 103 ASN A CA 1
ATOM 829 C C . ASN A 1 103 ? -4.579 -5.448 16.822 1.00 87.19 103 ASN A C 1
ATOM 831 O O . ASN A 1 103 ? -5.604 -5.996 16.417 1.00 87.19 103 ASN A O 1
ATOM 835 N N . LYS A 1 104 ? -3.350 -5.857 16.489 1.00 87.19 104 LYS A N 1
ATOM 836 C CA . LYS A 1 104 ? -3.079 -7.086 15.740 1.00 87.19 104 LYS A CA 1
ATOM 837 C C . LYS A 1 104 ? -3.550 -8.316 16.533 1.00 87.19 104 LYS A C 1
ATOM 839 O O . LYS A 1 104 ? -3.438 -8.339 17.757 1.00 87.19 104 LYS A O 1
ATOM 844 N N . VAL A 1 105 ? -4.036 -9.334 15.830 1.00 88.38 105 VAL A N 1
ATOM 845 C CA . VAL A 1 105 ? -4.482 -10.618 16.396 1.00 88.38 105 VAL A CA 1
ATOM 846 C C . VAL A 1 105 ? -3.300 -11.562 16.632 1.00 88.38 105 VAL A C 1
ATOM 848 O O . VAL A 1 105 ? -3.296 -12.312 17.603 1.00 88.38 105 VAL A O 1
ATOM 851 N N . GLY A 1 106 ? -2.274 -11.516 15.777 1.00 87.12 106 GLY A N 1
ATOM 852 C CA . GLY A 1 106 ? -1.093 -12.374 15.900 1.00 87.12 106 GLY A CA 1
ATOM 853 C C . GLY A 1 106 ? 0.140 -11.825 15.187 1.00 87.12 106 GLY A C 1
ATOM 854 O O . GLY A 1 106 ? 0.132 -10.708 14.667 1.00 87.12 106 GLY A O 1
ATOM 855 N N . ASP A 1 107 ? 1.214 -12.611 15.164 1.00 82.94 107 ASP A N 1
ATOM 856 C CA . ASP A 1 107 ? 2.454 -12.258 14.465 1.00 82.94 107 ASP A CA 1
ATOM 857 C C . ASP A 1 107 ? 2.403 -12.630 12.980 1.00 82.94 107 ASP A C 1
ATOM 859 O O . ASP A 1 107 ? 1.941 -13.711 12.623 1.00 82.94 107 ASP A O 1
ATOM 863 N N . ASN A 1 108 ? 2.960 -11.765 12.126 1.00 84.44 108 ASN A N 1
ATOM 864 C CA . ASN A 1 108 ? 2.933 -11.837 10.655 1.00 84.44 108 ASN A CA 1
ATOM 865 C C . ASN A 1 108 ? 1.589 -11.444 10.017 1.00 84.44 108 ASN A C 1
ATOM 867 O O . ASN A 1 108 ? 0.584 -11.217 10.688 1.00 84.44 108 ASN A O 1
ATOM 871 N N . SER A 1 109 ? 1.565 -11.344 8.690 1.00 85.62 109 SER A N 1
ATOM 872 C CA . SER A 1 109 ? 0.440 -10.780 7.935 1.00 85.62 109 SER A CA 1
ATOM 873 C C . SER A 1 109 ? -0.782 -11.710 7.921 1.00 85.62 109 SER A C 1
ATOM 875 O O . SER A 1 109 ? -1.916 -11.258 8.082 1.00 85.62 109 SER A O 1
ATOM 877 N N . ARG A 1 110 ? -0.572 -13.033 7.827 1.00 83.38 110 ARG A N 1
ATOM 878 C CA . ARG A 1 110 ? -1.652 -14.035 7.729 1.00 83.38 110 ARG A CA 1
ATOM 879 C C . ARG A 1 110 ? -2.634 -14.024 8.915 1.00 83.38 110 ARG A C 1
ATOM 881 O O . ARG A 1 110 ? -3.830 -13.888 8.663 1.00 83.38 110 ARG A O 1
ATOM 888 N N . PRO A 1 111 ? -2.205 -14.123 10.188 1.00 86.06 111 PRO A N 1
ATOM 889 C CA . PRO A 1 111 ? -3.148 -14.110 11.307 1.00 86.06 111 PRO A CA 1
ATOM 890 C C . PRO A 1 111 ? -3.825 -12.754 11.530 1.00 86.06 111 PRO A C 1
ATOM 892 O O . PRO A 1 111 ? -4.749 -12.697 12.326 1.00 86.06 111 PRO A O 1
ATOM 895 N N . ASN A 1 112 ? -3.410 -11.682 10.844 1.00 87.69 112 ASN A N 1
ATOM 896 C CA . ASN A 1 112 ? -4.050 -10.366 10.926 1.00 87.69 112 ASN A CA 1
ATOM 897 C C . ASN A 1 112 ? -5.016 -10.104 9.765 1.00 87.69 112 ASN A C 1
ATOM 899 O O . ASN A 1 112 ? -6.093 -9.556 9.982 1.00 87.69 112 ASN A O 1
ATOM 903 N N . GLY A 1 113 ? -4.667 -10.534 8.549 1.00 86.88 113 GLY A N 1
ATOM 904 C CA . GLY A 1 113 ? -5.512 -10.358 7.366 1.00 86.88 113 GLY A CA 1
ATOM 905 C C . GLY A 1 113 ? -6.794 -11.192 7.418 1.00 86.88 113 GLY A C 1
ATOM 906 O O . GLY A 1 113 ? -7.871 -10.681 7.121 1.00 86.88 113 GLY A O 1
ATOM 907 N N . PHE A 1 114 ? -6.708 -12.453 7.857 1.00 87.56 114 PHE A N 1
ATOM 908 C CA . PHE A 1 114 ? -7.881 -13.333 7.922 1.00 87.56 114 PHE A CA 1
ATOM 909 C C . PHE A 1 114 ? -8.978 -12.808 8.870 1.00 87.56 114 PHE A C 1
ATOM 911 O O . PHE A 1 114 ? -10.122 -12.683 8.428 1.00 87.56 114 PHE A O 1
ATOM 918 N N . PRO A 1 115 ? -8.680 -12.435 10.130 1.00 89.06 115 PRO A N 1
ATOM 919 C CA . PRO A 1 115 ? -9.701 -11.895 11.025 1.00 89.06 115 PRO A CA 1
ATOM 920 C C . PRO A 1 115 ? -10.250 -10.546 10.569 1.00 89.06 115 PRO A C 1
ATOM 922 O O . PRO A 1 115 ? -11.434 -10.291 10.760 1.00 89.06 115 PRO A O 1
ATOM 925 N N . LEU A 1 116 ? -9.419 -9.704 9.944 1.00 88.56 116 LEU A N 1
ATOM 926 C CA . LEU A 1 116 ? -9.845 -8.407 9.417 1.00 88.56 116 LEU A CA 1
ATOM 927 C C . LEU A 1 116 ? -10.891 -8.554 8.302 1.00 88.56 116 LEU A C 1
ATOM 929 O O . LEU A 1 116 ? -11.857 -7.798 8.275 1.00 88.56 116 LEU A O 1
ATOM 933 N N . LEU A 1 117 ? -10.706 -9.522 7.399 1.00 88.44 117 LEU A N 1
ATOM 934 C CA . LEU A 1 117 ? -11.579 -9.721 6.237 1.00 88.44 117 LEU A CA 1
ATOM 935 C C . LEU A 1 117 ? -12.799 -10.599 6.534 1.00 88.44 117 LEU A C 1
ATOM 937 O O . LEU A 1 117 ? -13.891 -10.321 6.048 1.00 88.44 117 LEU A O 1
ATOM 941 N N . PHE A 1 118 ? -12.621 -11.664 7.318 1.00 88.75 118 PHE A N 1
ATOM 942 C CA . PHE A 1 118 ? -13.653 -12.687 7.523 1.00 88.75 118 PHE A CA 1
ATOM 943 C C . PHE A 1 118 ? -14.327 -12.617 8.897 1.00 88.75 118 PHE A C 1
ATOM 945 O O . PHE A 1 118 ? -15.257 -13.380 9.158 1.00 88.75 118 PHE A O 1
ATOM 952 N N . GLY A 1 119 ? -13.848 -11.756 9.802 1.00 86.44 119 GLY A N 1
ATOM 953 C CA . GLY A 1 119 ? -14.380 -11.638 11.164 1.00 86.44 119 GLY A CA 1
ATOM 954 C C . GLY A 1 119 ? -14.181 -12.891 12.024 1.00 86.44 119 GLY A C 1
ATOM 955 O O . GLY A 1 119 ? -14.824 -13.032 13.061 1.00 86.44 119 GLY A O 1
ATOM 956 N N . LYS A 1 120 ? -13.317 -13.822 11.599 1.00 82.69 120 LYS A N 1
ATOM 957 C CA . LYS A 1 120 ? -13.004 -15.063 12.317 1.00 82.69 120 LYS A CA 1
ATOM 958 C C . LYS A 1 120 ? -11.503 -15.171 12.535 1.00 82.69 120 LYS A C 1
ATOM 960 O O . LYS A 1 120 ? -10.724 -14.998 11.597 1.00 82.69 120 LYS A O 1
ATOM 965 N N . SER A 1 121 ? -11.093 -15.483 13.762 1.00 69.31 121 SER A N 1
ATOM 966 C CA . SER A 1 121 ? -9.724 -15.926 14.007 1.00 69.31 121 SER A CA 1
ATOM 967 C C . SER A 1 121 ? -9.497 -17.254 13.299 1.00 69.31 121 SER A C 1
ATOM 969 O O . SER A 1 121 ? -10.356 -18.133 13.346 1.00 69.31 121 SER A O 1
ATOM 971 N N . VAL A 1 122 ? -8.340 -17.408 12.654 1.00 64.50 122 VAL A N 1
ATOM 972 C CA . VAL A 1 122 ? -7.862 -18.736 12.260 1.00 64.50 122 VAL A CA 1
ATOM 973 C C . VAL A 1 122 ? -7.474 -19.427 13.561 1.00 64.50 122 VAL A C 1
ATOM 975 O O . VAL A 1 122 ? -6.371 -19.240 14.069 1.00 64.50 122 VAL A O 1
ATOM 978 N N . GLU A 1 123 ? -8.447 -20.096 14.171 1.00 57.22 123 GLU A N 1
ATOM 979 C CA . GLU A 1 123 ? -8.227 -20.940 15.337 1.00 57.22 123 GLU A CA 1
ATOM 980 C C . GLU A 1 123 ? -7.264 -22.061 14.923 1.00 57.22 123 GLU A C 1
ATOM 982 O O . GLU A 1 123 ? -7.342 -22.574 1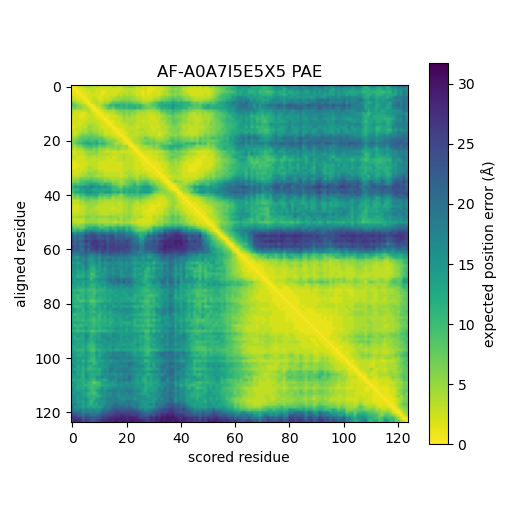3.802 1.00 57.22 123 GLU A O 1
ATOM 987 N N . LYS A 1 124 ? -6.289 -22.344 15.784 1.00 51.97 124 LYS A N 1
ATOM 988 C CA . LYS A 1 124 ? -5.382 -23.477 15.607 1.00 51.97 124 LYS A CA 1
ATOM 989 C C . LYS A 1 124 ? -6.067 -24.754 16.055 1.00 51.97 124 LYS A C 1
ATOM 991 O O . LYS A 1 124 ? -6.713 -24.700 17.122 1.00 51.97 124 LYS A O 1
#

pLDDT: mean 86.34, std 8.99, range [51.97, 96.69]

Organism: Haemonchus contortus (NCBI:txid6289)

Secondary structure (DSSP, 8-state):
-EEEEETTTEEEE----PSS-SSPP-SSEEEEEEE-TT-S-EEEEEEE-----TT------SSPP------TT--HHHHHHH-HHHHHHHHHHS-PPP-TT---SSSSSHHHHHHHHHS-----